Protein AF-A0A3M5WYW6-F1 (afdb_monomer)

Solvent-accessible surface area (backbone atoms only — not comparable to full-atom values): 4344 Å² total; per-residue (Å²): 104,86,88,69,77,61,66,63,97,81,56,84,89,83,75,64,58,92,88,50,44,66,65,58,50,50,30,50,50,20,42,67,38,84,35,71,60,47,78,42,75,61,78,87,72,50,73,68,58,51,51,50,36,53,52,20,9,62,69,16,73,23,41,74,46,75,50,76,85,131

Structure (mmCIF, N/CA/C/O backbone):
data_AF-A0A3M5WYW6-F1
#
_entry.id   AF-A0A3M5WYW6-F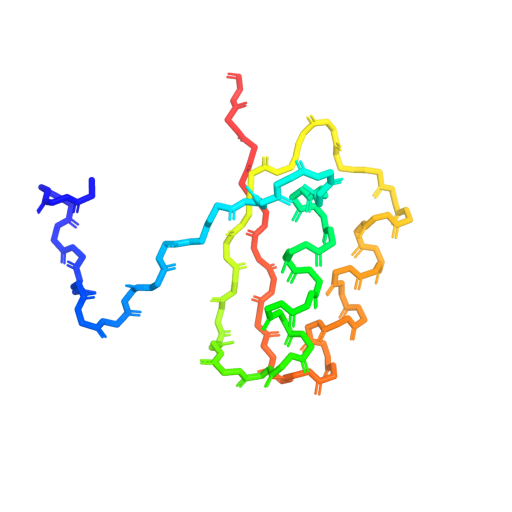1
#
loop_
_atom_site.group_PDB
_atom_site.id
_atom_site.type_symbol
_atom_site.label_atom_id
_atom_site.label_alt_id
_atom_site.label_comp_id
_atom_site.label_asym_id
_atom_site.label_entity_id
_atom_site.label_seq_id
_atom_site.pdbx_PDB_ins_code
_atom_site.Cartn_x
_atom_site.Cartn_y
_atom_site.Cartn_z
_atom_site.occupancy
_atom_site.B_iso_or_equiv
_atom_site.auth_seq_id
_atom_site.auth_comp_id
_atom_site.auth_asym_id
_atom_site.auth_atom_id
_atom_site.pdbx_PDB_mod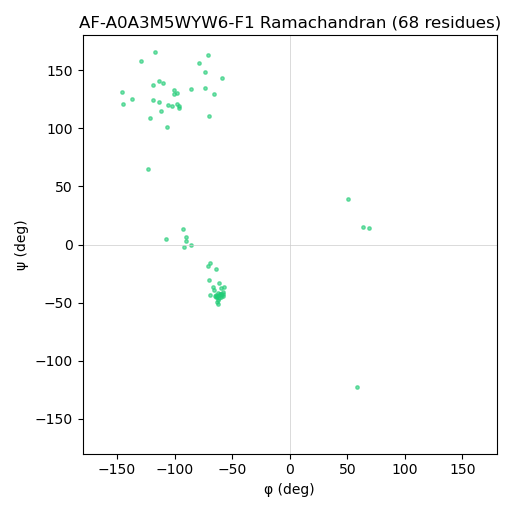el_num
ATOM 1 N N . MET A 1 1 ? -3.324 4.597 -17.061 1.00 62.56 1 MET A N 1
ATOM 2 C CA . MET A 1 1 ? -2.198 3.646 -16.871 1.00 62.56 1 MET A CA 1
ATOM 3 C C . MET A 1 1 ? -1.608 3.157 -18.185 1.00 62.56 1 MET A C 1
ATOM 5 O O . MET A 1 1 ? -0.391 3.116 -18.282 1.00 62.56 1 MET A O 1
ATOM 9 N N . ARG A 1 2 ? -2.427 2.811 -19.192 1.00 59.41 2 ARG A N 1
ATOM 10 C CA . ARG A 1 2 ? -1.936 2.345 -20.501 1.00 59.41 2 ARG A CA 1
ATOM 11 C C . ARG A 1 2 ? -1.059 3.373 -21.221 1.00 59.41 2 ARG A C 1
ATOM 13 O O . ARG A 1 2 ? -0.042 2.978 -21.772 1.00 59.41 2 ARG A O 1
ATOM 20 N N . ASP A 1 3 ? -1.402 4.649 -21.096 1.00 74.75 3 ASP A N 1
ATOM 21 C CA . ASP A 1 3 ? -0.708 5.751 -21.779 1.00 74.75 3 ASP A CA 1
ATOM 22 C C . ASP A 1 3 ? 0.420 6.366 -20.935 1.00 74.75 3 ASP A C 1
A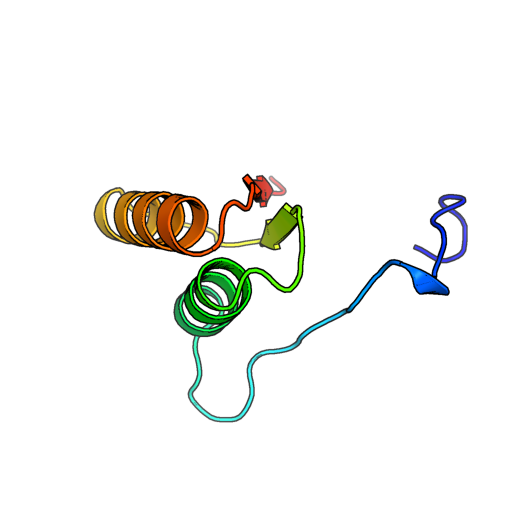TOM 24 O O . ASP A 1 3 ? 1.132 7.252 -21.385 1.00 74.75 3 ASP A O 1
ATOM 28 N N . ALA A 1 4 ? 0.612 5.874 -19.705 1.00 80.75 4 ALA A N 1
ATOM 29 C CA . ALA A 1 4 ? 1.633 6.366 -18.778 1.00 80.75 4 ALA A CA 1
ATOM 30 C C . ALA A 1 4 ? 2.981 5.625 -18.908 1.00 80.75 4 ALA A C 1
ATOM 32 O O . ALA A 1 4 ? 3.853 5.801 -18.065 1.00 80.75 4 ALA A O 1
ATOM 33 N N . GLY A 1 5 ? 3.138 4.743 -19.904 1.00 80.94 5 GLY A N 1
ATOM 34 C CA . GLY A 1 5 ? 4.381 3.985 -20.126 1.00 80.94 5 GLY A CA 1
ATOM 35 C C . GLY A 1 5 ? 4.701 2.927 -19.061 1.00 80.94 5 GLY A C 1
ATOM 36 O O . GLY A 1 5 ? 5.823 2.435 -18.993 1.00 80.94 5 GLY A O 1
ATOM 37 N N . LEU A 1 6 ? 3.734 2.563 -18.213 1.00 84.00 6 LEU A N 1
ATOM 38 C CA . LEU A 1 6 ? 3.944 1.599 -17.134 1.00 84.00 6 LEU A CA 1
ATOM 39 C C . LEU A 1 6 ? 4.051 0.157 -17.660 1.00 84.00 6 LEU A C 1
ATOM 41 O O . LEU A 1 6 ? 3.212 -0.289 -18.448 1.00 84.00 6 LEU A O 1
ATOM 45 N N . ASN A 1 7 ? 5.039 -0.599 -17.162 1.00 86.12 7 ASN A N 1
ATOM 46 C CA . ASN A 1 7 ? 5.190 -2.018 -17.485 1.00 86.12 7 ASN A CA 1
ATOM 47 C C . ASN A 1 7 ? 4.068 -2.841 -16.828 1.00 86.12 7 ASN A C 1
ATOM 49 O O . ASN A 1 7 ? 4.027 -3.012 -15.611 1.00 86.12 7 ASN A O 1
ATOM 53 N N . ARG A 1 8 ? 3.165 -3.367 -17.657 1.00 81.75 8 ARG A N 1
ATOM 54 C CA . ARG A 1 8 ? 1.956 -4.078 -17.218 1.00 81.75 8 ARG A CA 1
ATOM 55 C C . ARG A 1 8 ? 2.245 -5.437 -16.599 1.00 81.75 8 ARG A C 1
ATOM 57 O O . ARG A 1 8 ? 1.519 -5.850 -15.707 1.00 81.75 8 ARG A O 1
ATOM 64 N N . GLU A 1 9 ? 3.307 -6.104 -17.031 1.00 89.19 9 GLU A N 1
ATOM 65 C CA . GLU A 1 9 ? 3.686 -7.427 -16.519 1.00 89.19 9 GLU A CA 1
ATOM 66 C C . GLU A 1 9 ? 4.183 -7.356 -15.072 1.00 89.19 9 GLU A C 1
ATOM 68 O O . GLU A 1 9 ? 4.240 -8.362 -14.371 1.00 89.19 9 GLU A O 1
ATOM 73 N N . ARG A 1 10 ? 4.516 -6.146 -14.608 1.00 91.88 10 ARG A N 1
ATOM 74 C CA . ARG A 1 10 ? 5.018 -5.883 -13.259 1.00 91.88 10 ARG A CA 1
ATOM 75 C C . ARG A 1 10 ? 4.003 -5.183 -12.358 1.00 91.88 10 ARG A C 1
ATOM 77 O O . ARG A 1 10 ? 4.354 -4.815 -11.239 1.00 91.88 10 ARG A O 1
ATOM 84 N N . ILE A 1 11 ? 2.769 -4.978 -12.825 1.00 93.31 11 ILE A N 1
ATOM 85 C CA . ILE A 1 11 ? 1.724 -4.287 -12.064 1.00 93.31 11 ILE A CA 1
ATOM 86 C C . ILE A 1 11 ? 0.552 -5.224 -11.819 1.00 93.31 11 ILE A C 1
ATOM 88 O O . ILE A 1 11 ? -0.079 -5.724 -12.747 1.00 93.31 11 ILE A O 1
ATOM 92 N N . LEU A 1 12 ? 0.212 -5.376 -10.543 1.00 93.75 12 LEU A N 1
ATOM 93 C CA . LEU A 1 12 ? -0.990 -6.058 -10.100 1.00 93.75 12 LEU A CA 1
ATO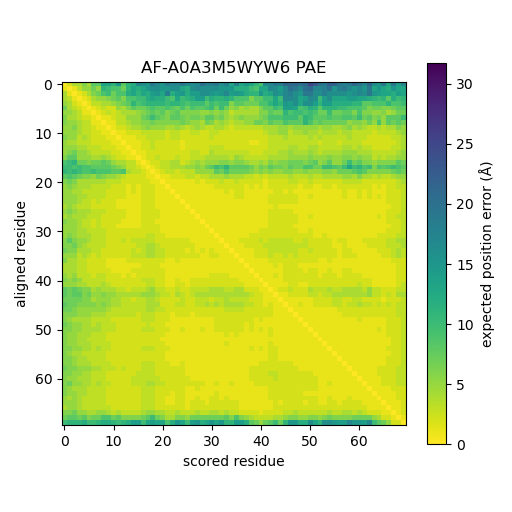M 94 C C . LEU A 1 12 ? -2.006 -5.023 -9.610 1.00 93.75 12 LEU A C 1
ATOM 96 O O . LEU A 1 12 ? -1.737 -4.276 -8.671 1.00 93.75 12 LEU A O 1
ATOM 100 N N . LEU A 1 13 ? -3.178 -4.983 -10.244 1.00 94.12 13 LEU A N 1
ATOM 101 C CA . LEU A 1 13 ? -4.301 -4.166 -9.792 1.00 94.12 13 LEU A CA 1
ATOM 102 C C . LEU A 1 13 ? -5.233 -5.027 -8.949 1.00 94.12 13 LEU A C 1
ATOM 104 O O . LEU A 1 13 ? -5.813 -5.994 -9.440 1.00 94.12 13 LEU A O 1
ATOM 108 N N . LEU A 1 14 ? -5.373 -4.663 -7.678 1.00 94.06 14 LEU A N 1
ATOM 109 C CA . LEU A 1 14 ? -6.242 -5.350 -6.733 1.00 94.06 14 LEU A CA 1
ATOM 110 C C . LEU A 1 14 ? -7.432 -4.460 -6.387 1.00 94.06 14 LEU A C 1
ATOM 112 O O . LEU A 1 14 ? -7.282 -3.257 -6.187 1.00 94.06 14 LEU A O 1
ATOM 116 N N . GLN A 1 15 ? -8.607 -5.075 -6.305 1.00 92.88 15 GLN A N 1
ATOM 117 C CA . GLN A 1 15 ? -9.828 -4.448 -5.814 1.00 92.88 15 GLN A CA 1
ATOM 118 C C . GLN A 1 15 ? -10.296 -5.218 -4.574 1.00 92.88 15 GLN A C 1
ATOM 120 O O . GLN A 1 15 ? -10.231 -6.456 -4.585 1.00 92.88 15 GLN A O 1
ATOM 125 N N . PRO A 1 16 ? -10.740 -4.531 -3.508 1.00 92.94 16 PRO A N 1
ATOM 126 C CA . PRO A 1 16 ? -11.338 -5.203 -2.363 1.00 92.94 16 PRO A CA 1
ATOM 127 C C . PRO A 1 16 ? -12.559 -6.010 -2.806 1.00 92.94 16 PRO A C 1
ATOM 129 O O . PRO A 1 16 ? -13.294 -5.600 -3.705 1.00 92.94 16 PRO A O 1
ATOM 132 N N . ARG A 1 17 ? -12.763 -7.181 -2.200 1.00 91.94 17 ARG A N 1
ATOM 133 C CA . ARG A 1 17 ? -13.894 -8.065 -2.516 1.00 91.94 17 ARG A CA 1
ATOM 134 C C . ARG A 1 17 ? -14.852 -8.160 -1.333 1.00 91.94 17 ARG A C 1
ATOM 136 O O . ARG A 1 17 ? -14.412 -8.273 -0.192 1.00 91.94 17 ARG A O 1
ATOM 143 N N . GLY A 1 18 ? -16.155 -8.174 -1.616 1.00 91.50 18 GLY A N 1
ATOM 144 C CA . GLY A 1 18 ? -17.194 -8.300 -0.591 1.00 91.50 18 GLY A CA 1
ATOM 145 C C . GLY A 1 18 ? -17.103 -7.181 0.448 1.00 91.50 18 GLY A C 1
ATOM 146 O O . GLY A 1 18 ? -17.134 -6.007 0.094 1.00 91.50 18 GLY A O 1
ATOM 147 N N . THR A 1 19 ? -16.964 -7.551 1.721 1.00 90.88 19 THR A N 1
ATOM 148 C CA . THR A 1 19 ? -16.841 -6.618 2.853 1.00 90.88 19 THR A CA 1
ATOM 149 C C . THR A 1 19 ? -15.398 -6.220 3.178 1.00 90.88 19 THR A C 1
ATOM 151 O O . THR A 1 19 ? -15.179 -5.516 4.159 1.00 90.88 19 THR A O 1
ATOM 154 N N . GLN A 1 20 ? -14.407 -6.673 2.400 1.00 94.88 20 GLN A N 1
ATOM 155 C CA . GLN A 1 20 ? -13.005 -6.334 2.638 1.00 94.88 20 GLN A CA 1
ATOM 156 C C . GLN A 1 20 ? -12.779 -4.837 2.416 1.00 94.88 20 GLN A C 1
ATOM 158 O O . GLN A 1 20 ? -13.111 -4.291 1.364 1.00 94.88 20 GLN A O 1
ATOM 163 N N . SER A 1 21 ? -12.150 -4.174 3.378 1.00 95.56 21 SER A N 1
ATOM 164 C CA . SER A 1 21 ? -11.732 -2.785 3.230 1.00 95.56 21 SER A CA 1
ATOM 165 C C . SER A 1 21 ? -10.443 -2.659 2.408 1.00 95.56 21 SER A C 1
ATOM 167 O O . SER A 1 21 ? -9.597 -3.558 2.363 1.00 95.56 21 SER A O 1
ATOM 169 N N . VAL A 1 22 ? -10.235 -1.486 1.801 1.00 96.19 22 VAL A N 1
ATOM 170 C CA . VAL A 1 22 ? -8.969 -1.149 1.120 1.00 96.19 22 VAL A CA 1
ATOM 171 C C . VAL A 1 22 ? -7.781 -1.264 2.080 1.00 96.19 22 VAL A C 1
ATOM 173 O O . VAL A 1 22 ? -6.710 -1.726 1.685 1.00 96.19 22 VAL A O 1
ATOM 176 N N . LEU A 1 23 ? -7.967 -0.890 3.350 1.00 97.62 23 LEU A N 1
ATOM 177 C CA . LEU A 1 23 ? -6.942 -0.999 4.388 1.00 97.62 23 LEU A CA 1
ATOM 178 C C . LEU A 1 23 ? -6.539 -2.457 4.636 1.00 97.62 23 LEU A C 1
ATOM 180 O O . LEU A 1 23 ? -5.347 -2.763 4.642 1.00 97.62 23 LEU A O 1
ATOM 184 N N . GLU A 1 24 ? -7.510 -3.357 4.793 1.00 97.56 24 GLU A N 1
ATOM 185 C CA . GLU A 1 24 ? -7.247 -4.785 5.001 1.00 97.56 24 GLU A CA 1
ATOM 186 C C . GLU A 1 24 ? -6.545 -5.417 3.802 1.00 97.56 24 GLU A C 1
ATOM 188 O O . GLU A 1 24 ? -5.561 -6.134 3.983 1.00 97.56 24 GLU A O 1
ATOM 193 N N . LEU A 1 25 ? -7.001 -5.112 2.583 1.00 98.06 25 LEU A N 1
ATOM 194 C CA . LEU A 1 25 ? -6.368 -5.594 1.357 1.00 98.06 25 LEU A CA 1
ATOM 195 C C . LEU A 1 25 ? -4.921 -5.100 1.231 1.00 98.06 25 LEU A C 1
ATOM 197 O O . LEU A 1 25 ? -4.023 -5.888 0.939 1.00 98.06 25 LEU A O 1
ATOM 201 N N . THR A 1 26 ? -4.685 -3.810 1.485 1.00 98.19 26 THR A N 1
ATOM 202 C CA . THR A 1 26 ? -3.345 -3.203 1.410 1.00 98.19 26 THR A CA 1
ATOM 203 C C . THR A 1 26 ? -2.410 -3.832 2.440 1.00 98.19 26 THR A C 1
ATOM 205 O O . THR A 1 26 ? -1.283 -4.201 2.113 1.00 98.19 26 THR A O 1
ATOM 208 N N . ARG A 1 27 ? -2.886 -4.001 3.682 1.00 98.12 27 ARG A N 1
ATOM 209 C CA . ARG A 1 27 ? -2.124 -4.636 4.763 1.00 98.12 27 ARG A CA 1
ATOM 210 C C . ARG A 1 27 ? -1.732 -6.063 4.397 1.00 98.12 27 ARG A C 1
ATOM 212 O O . ARG A 1 27 ? -0.594 -6.452 4.631 1.00 98.12 27 ARG A O 1
ATOM 219 N N . GLU A 1 28 ? -2.649 -6.833 3.822 1.00 97.88 28 GLU A N 1
ATOM 220 C CA . GLU A 1 28 ? -2.368 -8.214 3.437 1.00 97.88 28 GLU A CA 1
ATOM 221 C C . GLU A 1 28 ? -1.391 -8.295 2.259 1.00 97.88 28 GLU A C 1
ATOM 223 O O . GLU A 1 28 ? -0.430 -9.057 2.319 1.00 97.88 28 GLU A O 1
ATOM 228 N N . ALA A 1 29 ? -1.562 -7.456 1.234 1.00 98.06 29 ALA A N 1
ATOM 229 C CA . ALA A 1 29 ? -0.629 -7.383 0.112 1.00 98.06 29 ALA A CA 1
ATOM 230 C C . ALA A 1 29 ? 0.802 -7.047 0.569 1.00 98.06 29 ALA A C 1
ATOM 232 O O . ALA A 1 29 ? 1.753 -7.688 0.121 1.00 98.06 29 ALA A O 1
ATOM 233 N N . LEU A 1 30 ? 0.945 -6.092 1.499 1.00 98.62 30 LEU A N 1
ATOM 234 C CA . LEU A 1 30 ? 2.226 -5.751 2.120 1.00 98.62 30 LEU A CA 1
ATOM 235 C C . LEU A 1 30 ? 2.795 -6.936 2.904 1.00 98.62 30 LEU A C 1
ATOM 237 O O . LEU A 1 30 ? 3.930 -7.323 2.669 1.00 98.62 30 LEU A O 1
ATOM 241 N N . ARG A 1 31 ? 1.999 -7.542 3.793 1.00 98.38 31 ARG A N 1
ATOM 242 C CA . ARG A 1 31 ? 2.428 -8.639 4.676 1.00 98.38 31 ARG A CA 1
ATOM 243 C C . ARG A 1 31 ? 2.894 -9.877 3.909 1.00 98.38 31 ARG A C 1
ATOM 245 O O . ARG A 1 31 ? 3.769 -10.587 4.390 1.00 98.38 31 ARG A O 1
ATOM 252 N N . LEU A 1 32 ? 2.305 -10.150 2.744 1.00 97.94 32 LEU A N 1
ATOM 253 C CA . LEU A 1 32 ? 2.674 -11.290 1.902 1.00 97.94 32 LEU A CA 1
ATOM 254 C C . LEU A 1 32 ? 4.048 -11.135 1.230 1.00 97.94 32 LEU A C 1
ATOM 256 O O . LEU A 1 32 ? 4.574 -12.133 0.745 1.0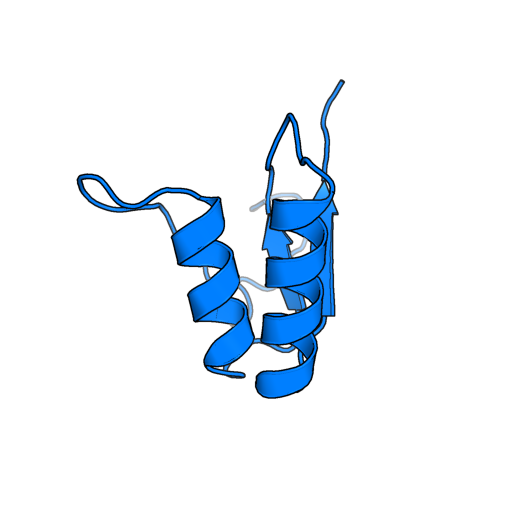0 97.94 32 LEU A O 1
ATOM 260 N N . GLY A 1 33 ? 4.599 -9.918 1.139 1.00 97.12 33 GLY A N 1
ATOM 261 C CA . GLY A 1 33 ? 5.938 -9.660 0.591 1.00 97.12 33 GLY A CA 1
ATOM 262 C C . GLY A 1 33 ? 6.129 -10.002 -0.891 1.00 97.12 33 GLY A C 1
ATOM 263 O O . GLY A 1 33 ? 7.247 -10.074 -1.387 1.00 97.12 33 GLY A O 1
ATOM 264 N N . ARG A 1 34 ? 5.038 -10.206 -1.641 1.00 96.94 34 ARG A N 1
ATOM 265 C CA . ARG A 1 34 ? 5.078 -10.529 -3.084 1.00 96.94 34 ARG A CA 1
ATOM 266 C C . ARG A 1 34 ? 5.162 -9.292 -3.977 1.00 96.94 34 ARG A C 1
ATOM 268 O O . ARG A 1 34 ? 5.155 -9.398 -5.200 1.00 96.94 34 ARG A O 1
ATOM 275 N N . SER A 1 35 ? 5.176 -8.107 -3.381 1.00 97.19 35 SER A N 1
ATOM 276 C CA . SER A 1 35 ? 5.288 -6.832 -4.078 1.00 97.19 35 SER A CA 1
ATOM 277 C C . SER A 1 35 ? 6.266 -5.954 -3.318 1.00 97.19 35 SER A C 1
ATOM 279 O O . SER A 1 35 ? 6.056 -5.683 -2.142 1.00 97.19 35 SER A O 1
ATOM 281 N N . HIS A 1 36 ? 7.300 -5.459 -3.999 1.00 97.00 36 HIS A N 1
ATOM 282 C CA . HIS A 1 36 ? 8.269 -4.539 -3.394 1.00 97.00 36 HIS A CA 1
ATOM 283 C C . HIS A 1 36 ? 7.633 -3.201 -2.981 1.00 97.00 36 HIS A C 1
ATOM 285 O O . HIS A 1 36 ? 8.168 -2.472 -2.150 1.00 97.00 36 HIS A O 1
ATOM 291 N N . THR A 1 37 ? 6.489 -2.848 -3.574 1.00 98.00 37 THR A N 1
ATOM 292 C CA . THR A 1 37 ? 5.742 -1.621 -3.299 1.00 98.00 37 THR A CA 1
ATOM 293 C C . THR A 1 37 ? 4.261 -1.910 -3.439 1.00 98.00 37 THR A C 1
ATOM 295 O O . THR A 1 37 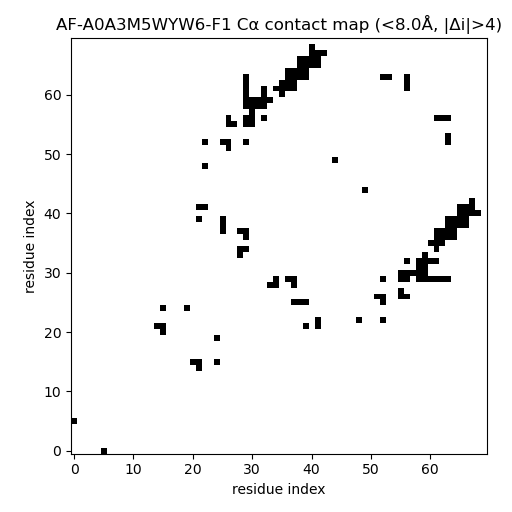? 3.838 -2.461 -4.454 1.00 98.00 37 THR A O 1
ATOM 298 N N . VAL A 1 38 ? 3.476 -1.498 -2.451 1.00 98.38 38 VAL A N 1
ATOM 299 C CA . VAL A 1 38 ? 2.016 -1.488 -2.529 1.00 98.38 38 VAL A CA 1
ATOM 300 C C . VAL A 1 38 ? 1.558 -0.038 -2.498 1.00 98.38 38 VAL A C 1
ATOM 302 O O . VAL A 1 38 ? 1.884 0.708 -1.570 1.00 98.38 38 VAL A O 1
ATOM 305 N N . VAL A 1 39 ? 0.821 0.354 -3.537 1.00 97.88 39 VAL A N 1
ATOM 306 C CA . VAL A 1 39 ? 0.233 1.689 -3.660 1.00 97.88 39 VAL A CA 1
ATOM 307 C C . VAL A 1 39 ? -1.237 1.621 -3.268 1.00 97.88 39 VAL A C 1
ATOM 309 O O . VAL A 1 39 ? -1.970 0.771 -3.772 1.00 97.88 39 VAL A O 1
ATOM 312 N N . SER A 1 40 ? -1.669 2.513 -2.382 1.00 97.44 40 SER A N 1
ATOM 313 C CA . SER A 1 40 ? -3.058 2.606 -1.932 1.00 97.44 40 SER A CA 1
ATOM 314 C C . SER A 1 40 ? -3.594 4.034 -2.027 1.00 97.44 40 SER A C 1
ATOM 316 O O . SER A 1 40 ? -2.837 5.001 -2.056 1.00 97.44 40 SER A O 1
ATOM 318 N N . TRP A 1 41 ? -4.920 4.161 -2.081 1.00 96.50 41 TRP A N 1
ATOM 319 C CA . TRP A 1 41 ? -5.638 5.438 -2.103 1.00 96.50 41 TRP A CA 1
ATOM 320 C C . TRP A 1 41 ? -6.625 5.494 -0.936 1.00 96.50 41 TRP A C 1
ATOM 322 O O . TRP A 1 41 ? -7.839 5.458 -1.120 1.00 96.50 41 TRP A O 1
ATOM 332 N N . ILE A 1 42 ? -6.104 5.505 0.292 1.00 95.88 42 ILE A N 1
ATOM 333 C CA . ILE A 1 42 ? -6.906 5.556 1.519 1.00 95.88 42 ILE A CA 1
ATOM 334 C C . ILE A 1 42 ? -7.002 7.014 1.981 1.00 95.88 42 ILE A C 1
ATOM 336 O O . ILE A 1 42 ? -5.989 7.656 2.281 1.00 95.88 42 ILE A O 1
ATOM 340 N N . ASN A 1 43 ? -8.229 7.536 2.048 1.00 94.38 43 ASN A N 1
ATOM 341 C CA . ASN A 1 43 ? -8.534 8.881 2.531 1.00 94.38 43 ASN A CA 1
ATOM 342 C C . ASN A 1 43 ? -9.891 8.877 3.276 1.00 94.38 43 ASN A C 1
ATOM 344 O O . ASN A 1 43 ? -10.891 8.523 2.654 1.00 94.38 43 ASN A O 1
ATOM 348 N N . PRO A 1 44 ? -9.951 9.262 4.568 1.00 93.88 44 PRO A N 1
ATOM 349 C CA . PRO A 1 44 ? -8.829 9.649 5.424 1.00 93.88 44 PRO A CA 1
ATOM 350 C C . PRO A 1 44 ? -7.979 8.443 5.858 1.00 93.88 44 PRO A C 1
ATOM 352 O O . PRO A 1 44 ? -8.485 7.342 6.058 1.00 93.88 44 PRO A O 1
ATOM 355 N N . LEU A 1 45 ? -6.676 8.665 6.054 1.00 95.81 45 LEU A N 1
ATOM 356 C CA . LEU A 1 45 ? -5.771 7.677 6.647 1.00 95.81 45 LEU A CA 1
ATOM 357 C C . LEU A 1 45 ? -5.418 8.097 8.079 1.00 95.81 45 LEU A C 1
ATOM 359 O O . LEU A 1 45 ? -4.579 8.972 8.288 1.00 95.81 45 LEU A O 1
ATOM 363 N N . GLY A 1 46 ? -6.070 7.476 9.063 1.00 96.38 46 GLY A N 1
ATOM 364 C CA . GLY A 1 46 ? -5.803 7.723 10.483 1.00 96.38 46 GLY A CA 1
ATOM 365 C C . GLY A 1 46 ? -4.456 7.159 10.956 1.00 96.38 46 GLY A C 1
ATOM 366 O O . GLY A 1 46 ? -3.871 6.281 10.320 1.00 96.38 46 GLY A O 1
ATOM 367 N N . ALA A 1 47 ? -3.978 7.624 12.115 1.00 97.31 47 ALA A N 1
ATOM 368 C CA . ALA A 1 47 ? -2.687 7.217 12.683 1.00 97.31 47 ALA A CA 1
ATOM 369 C C . ALA A 1 47 ? -2.578 5.698 12.924 1.00 97.31 47 ALA A C 1
ATOM 371 O O . ALA A 1 47 ? -1.553 5.097 12.604 1.00 97.31 47 ALA A O 1
ATOM 372 N N . ILE A 1 48 ? -3.651 5.069 13.419 1.00 98.00 48 ILE A N 1
ATOM 373 C CA . ILE A 1 48 ? -3.705 3.616 13.656 1.00 98.00 48 ILE A CA 1
ATOM 374 C C . ILE A 1 48 ? -3.561 2.852 12.335 1.00 98.00 48 ILE A C 1
ATOM 376 O O . ILE A 1 48 ? -2.704 1.978 12.215 1.00 98.00 48 ILE A O 1
ATOM 380 N N . ALA A 1 49 ? -4.342 3.228 11.318 1.00 97.94 49 ALA A N 1
ATOM 381 C CA . ALA A 1 49 ? -4.282 2.615 9.993 1.00 97.94 49 ALA A CA 1
ATOM 382 C C . ALA A 1 49 ? -2.893 2.781 9.355 1.00 97.94 49 ALA A C 1
ATOM 384 O O . ALA A 1 49 ? -2.328 1.825 8.827 1.00 97.94 49 ALA A O 1
ATOM 385 N N . ARG A 1 50 ? -2.282 3.967 9.478 1.00 98.19 50 ARG A N 1
ATOM 386 C CA . ARG A 1 50 ? -0.903 4.205 9.032 1.00 98.19 50 ARG A CA 1
ATOM 387 C C . ARG A 1 50 ? 0.085 3.254 9.712 1.00 98.19 50 ARG A C 1
ATOM 389 O O . ARG A 1 50 ? 0.939 2.686 9.035 1.00 98.19 50 ARG A O 1
ATOM 396 N N . GLN A 1 51 ? -0.033 3.055 11.023 1.00 98.44 51 GLN A N 1
ATOM 397 C CA . GLN A 1 51 ? 0.865 2.164 11.758 1.00 98.44 51 GLN A CA 1
ATOM 398 C C . GLN A 1 51 ? 0.689 0.695 11.351 1.00 98.44 51 GLN A C 1
ATOM 400 O O . GLN A 1 51 ? 1.680 -0.027 11.232 1.00 98.44 51 GLN A O 1
ATOM 405 N N . GLN A 1 52 ? -0.544 0.264 11.069 1.00 98.38 52 GLN A N 1
ATOM 406 C CA . GLN A 1 52 ? -0.820 -1.072 10.535 1.00 98.38 52 GLN A CA 1
ATOM 407 C C . GLN A 1 52 ? -0.137 -1.295 9.179 1.00 98.38 52 GLN A C 1
ATOM 409 O O . GLN A 1 52 ? 0.466 -2.349 8.970 1.00 98.38 52 GLN A O 1
ATOM 414 N N . LEU A 1 53 ? -0.177 -0.302 8.283 1.00 98.50 53 LEU A N 1
ATOM 415 C CA . LEU A 1 53 ? 0.509 -0.373 6.990 1.00 98.50 53 LEU A CA 1
ATOM 416 C C . LEU A 1 53 ? 2.033 -0.428 7.155 1.00 98.50 53 LEU A C 1
ATOM 418 O O . LEU A 1 53 ? 2.676 -1.272 6.541 1.00 98.50 53 LEU A O 1
ATOM 422 N N . ILE A 1 54 ? 2.611 0.407 8.027 1.00 98.56 54 ILE A N 1
ATOM 423 C CA . ILE A 1 54 ? 4.057 0.394 8.316 1.00 98.56 54 ILE A CA 1
ATOM 424 C C . ILE A 1 54 ? 4.492 -0.968 8.865 1.00 98.56 54 ILE A C 1
ATOM 426 O O . ILE A 1 54 ? 5.513 -1.509 8.446 1.00 98.56 54 ILE A O 1
ATOM 430 N N . SER A 1 55 ? 3.731 -1.533 9.804 1.00 98.50 55 SER A N 1
ATOM 431 C CA . SER A 1 55 ? 4.044 -2.839 10.384 1.00 98.50 55 SER A CA 1
ATOM 432 C C . SER A 1 55 ? 3.978 -3.954 9.339 1.00 98.50 55 SER A C 1
ATOM 434 O O . SER A 1 55 ? 4.902 -4.759 9.263 1.00 98.50 55 SER A O 1
ATOM 436 N N . ALA A 1 56 ? 2.944 -3.975 8.495 1.00 98.62 56 ALA A N 1
ATOM 437 C CA . ALA A 1 56 ? 2.822 -4.971 7.434 1.00 98.62 56 ALA A CA 1
ATOM 438 C C . ALA A 1 56 ? 3.920 -4.841 6.369 1.00 98.62 56 ALA A C 1
ATOM 440 O O . ALA A 1 56 ? 4.459 -5.851 5.929 1.00 98.62 56 ALA A O 1
ATOM 441 N N . ALA A 1 57 ? 4.282 -3.608 6.005 1.00 98.69 57 ALA A N 1
ATOM 442 C CA . ALA A 1 57 ? 5.372 -3.317 5.080 1.00 98.69 57 ALA A CA 1
ATOM 443 C C . ALA A 1 57 ? 6.711 -3.865 5.593 1.00 98.69 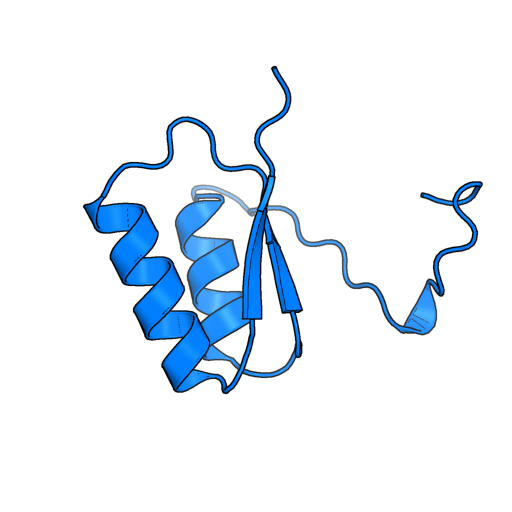57 ALA A C 1
ATOM 445 O O . ALA A 1 57 ? 7.440 -4.502 4.842 1.00 98.69 57 ALA A O 1
ATOM 446 N N . LYS A 1 58 ? 6.995 -3.699 6.893 1.00 98.50 58 LYS A N 1
ATOM 447 C CA . LYS A 1 58 ? 8.185 -4.285 7.527 1.00 98.50 58 LYS A CA 1
ATOM 448 C C . LYS A 1 58 ? 8.183 -5.813 7.482 1.00 98.50 58 LYS A C 1
ATOM 450 O O . LYS A 1 58 ? 9.225 -6.393 7.224 1.00 98.50 58 LYS A O 1
ATOM 455 N N . ILE A 1 59 ? 7.035 -6.450 7.731 1.00 98.50 59 ILE A N 1
ATOM 456 C CA . ILE A 1 59 ? 6.918 -7.919 7.730 1.00 98.50 59 ILE A CA 1
ATOM 457 C C . ILE A 1 59 ? 7.191 -8.501 6.341 1.00 98.50 59 ILE A C 1
ATOM 459 O O . ILE A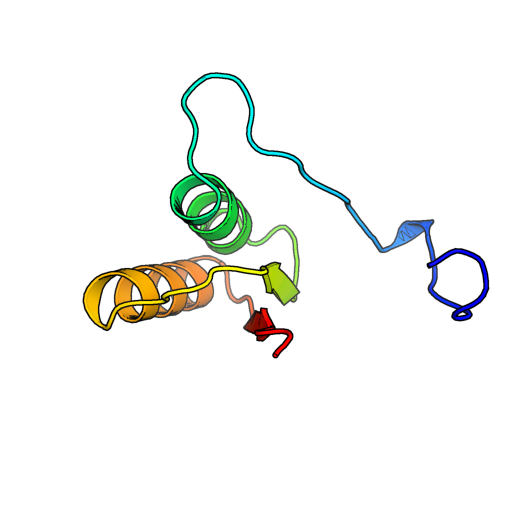 1 59 ? 7.876 -9.510 6.239 1.00 98.50 59 ILE A O 1
ATOM 463 N N . GLY A 1 60 ? 6.653 -7.887 5.287 1.00 98.19 60 GLY A N 1
ATOM 464 C CA . GLY A 1 60 ? 6.845 -8.373 3.920 1.00 98.19 60 GLY A CA 1
ATOM 465 C C . GLY A 1 60 ? 8.020 -7.745 3.177 1.00 98.19 60 GLY A C 1
ATOM 466 O O . GLY A 1 60 ? 8.059 -7.858 1.957 1.00 98.19 60 GLY A O 1
ATOM 467 N N . GLU A 1 61 ? 8.921 -7.041 3.871 1.00 98.50 61 GLU A N 1
ATOM 468 C CA . GLU A 1 61 ? 10.072 -6.352 3.265 1.00 98.50 61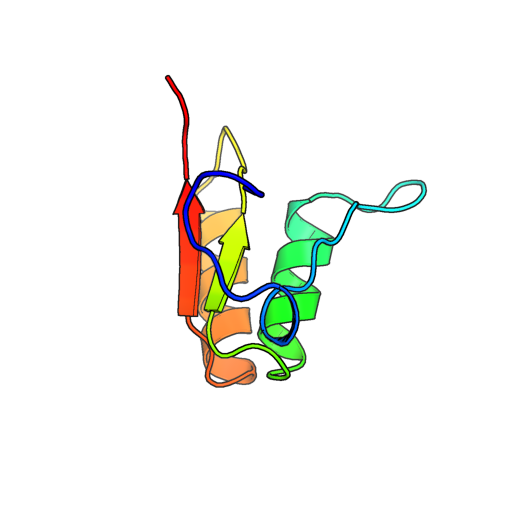 GLU A CA 1
ATOM 469 C C . GLU A 1 61 ? 9.680 -5.459 2.065 1.00 98.50 61 GLU A C 1
ATOM 471 O O . GLU A 1 61 ? 10.367 -5.369 1.048 1.00 98.50 61 GLU A O 1
ATOM 476 N N . ALA A 1 62 ? 8.537 -4.781 2.189 1.00 98.12 62 ALA A N 1
ATOM 477 C CA . ALA A 1 62 ? 7.904 -3.997 1.137 1.00 98.12 62 ALA A CA 1
ATOM 478 C C . ALA A 1 62 ? 7.819 -2.507 1.497 1.00 98.12 62 ALA A C 1
ATOM 480 O O . ALA A 1 62 ? 7.962 -2.097 2.648 1.00 98.12 62 ALA A O 1
ATOM 481 N N . GLN A 1 63 ? 7.532 -1.675 0.497 1.00 98.38 63 GLN A N 1
ATOM 482 C CA . GLN A 1 63 ? 7.249 -0.250 0.661 1.00 98.38 63 GLN A CA 1
ATOM 483 C C . GLN A 1 63 ? 5.740 0.010 0.614 1.00 98.38 63 GLN A C 1
ATOM 485 O O . GLN A 1 63 ? 5.046 -0.452 -0.291 1.00 98.38 63 GLN A O 1
ATOM 490 N N . SER A 1 64 ? 5.227 0.793 1.562 1.00 98.12 64 SER A N 1
ATOM 491 C CA . SER A 1 64 ? 3.834 1.258 1.566 1.00 98.12 64 SER A CA 1
ATOM 492 C C . SER A 1 64 ? 3.765 2.705 1.085 1.00 98.12 64 SER A C 1
ATOM 494 O O . SER A 1 64 ? 4.291 3.593 1.755 1.00 98.12 64 SER A O 1
ATOM 496 N N . LEU A 1 65 ? 3.057 2.962 -0.017 1.00 97.88 65 LEU A N 1
ATOM 497 C CA . LEU A 1 65 ? 2.846 4.306 -0.563 1.00 97.88 65 LEU A CA 1
ATOM 498 C C . LEU A 1 65 ? 1.348 4.620 -0.648 1.00 97.88 65 LEU A C 1
ATOM 500 O O . LEU A 1 65 ? 0.647 4.089 -1.501 1.00 97.88 65 LEU A O 1
ATOM 504 N N . ASN A 1 66 ? 0.854 5.512 0.212 1.00 97.44 66 ASN A N 1
ATOM 505 C CA . ASN A 1 66 ? -0.534 5.970 0.149 1.00 97.44 66 ASN A CA 1
ATOM 506 C C . ASN A 1 66 ? -0.628 7.312 -0.589 1.00 97.44 66 ASN A C 1
ATOM 508 O O . ASN A 1 66 ? -0.045 8.299 -0.139 1.00 97.44 66 ASN A O 1
ATOM 512 N N . ILE A 1 67 ? -1.392 7.366 -1.678 1.00 96.38 67 ILE A N 1
ATOM 513 C CA . ILE A 1 67 ? -1.650 8.573 -2.467 1.00 96.38 67 ILE A CA 1
ATOM 514 C C . ILE A 1 67 ? -2.998 9.167 -2.053 1.00 96.38 67 ILE A C 1
ATOM 516 O O . ILE A 1 67 ? -4.016 8.478 -2.011 1.00 96.38 67 ILE A O 1
ATOM 520 N N . ARG A 1 68 ? -3.017 10.472 -1.776 1.00 93.69 68 ARG A N 1
ATOM 521 C CA . ARG A 1 68 ? -4.242 11.243 -1.537 1.00 93.69 68 ARG A CA 1
ATOM 522 C C . ARG A 1 68 ? -4.411 12.207 -2.701 1.00 93.69 68 ARG A C 1
ATOM 524 O O . ARG A 1 68 ? -3.563 13.072 -2.896 1.00 93.69 68 ARG A O 1
ATOM 531 N N . LEU A 1 69 ? -5.463 12.011 -3.485 1.00 88.69 69 LEU A N 1
ATOM 532 C CA . LEU A 1 69 ? -5.882 12.983 -4.489 1.00 88.69 69 LEU A CA 1
ATOM 533 C C . LEU A 1 69 ? -6.782 14.002 -3.782 1.00 88.69 69 LEU A C 1
ATOM 535 O O . LEU A 1 69 ? -7.584 13.603 -2.933 1.00 88.69 69 LEU A O 1
ATOM 539 N N . GLY A 1 70 ? -6.527 15.285 -4.046 1.00 78.62 70 GLY A N 1
ATOM 540 C CA . GLY A 1 70 ? -7.229 16.417 -3.435 1.00 78.62 70 GLY A CA 1
ATOM 541 C C . GLY A 1 70 ? -8.700 16.472 -3.802 1.00 78.62 70 GLY A C 1
ATOM 542 O O . GLY A 1 70 ? -9.042 15.997 -4.907 1.00 78.62 70 GLY A O 1
#

Radius of gyration: 12.39 Å; Cα contacts (8 Å, |Δi|>4): 82; chains: 1; bounding box: 27×28×35 Å

Organism: Pseudomonas syringae pv. aptata (NCBI:txid83167)

Foldseek 3Di:
DVVPPDDPVQDDDDDDPDPDDQLNVLLVVLQCLPHQEDEEADPPQDPVSVVSNVVSNVNSVHHYHYDYDD

pLDDT: mean 93.84, std 7.73, range [59.41, 98.69]

Secondary structure (DSSP, 8-state):
-GGGT--GGG-------TT--HHHHHHHHHHTT--SEEEE--SS--HHHHHHHHHHHHHTT-EEEE----

Mean predicted aligned error: 3.49 Å

InterPro domains:
  IPR027417 P-loop containing nucleoside triphosphate hydrolase [G3DSA:3.40.50.300] (1-70)
  IPR027417 P-loop containing nucleoside triphosphate hydrolase [SSF52540] (2-68)

Sequence (70 aa):
MRDAGLNRERILLLQPRGTQSVLELTREALRLGRSHTVVSWINPLGAIARQQLISAAKIGEAQSLNIRLG

Nearest PDB structures (foldseek):
  1oft-assembly1_A  TM=9.464E-01  e=2.827E-07  Pseudomonas aeruginosa
  8ova-assembly1_AF  TM=6.749E-01  e=2.155E-01  Trypanosoma brucei brucei
  5xn8-assembly1_A  TM=5.186E-01  e=9.705E-01  unidentified
  5b4t-assembly1_A  TM=5.815E-01  e=1.567E+00  Alcaligenes faecalis
  8fkz-assembly1_SE  TM=5.258E-01  e=1.192E+00  Homo sapiens